Protein AF-A0A9E3B460-F1 (afdb_monomer)

Radius of gyration: 27.58 Å; Cα contacts (8 Å, |Δi|>4): 125; chains: 1; bounding box: 40×73×81 Å

Sequence (149 aa):
MQKRLFLGMGLLIVAIMAVIGSNLFNASAAGVSSASSRKPHFFLNQSLVHSNATIPFATRNLTYHGGPVMVGTANAYAIFWEPGGNVASNYNSLIERYFGDIGGSSLYHINTQYTNSSHGFASNAVFAGAWVDTHAYPESPLLDSDLQH

Secondary structure (DSSP, 8-state):
---SSSHHHHHHHHHHHTTTT------------------------GGGSSS---------PPPP-S-----EEEEEEEEEE-TT--S-TTHHHHHHHHHHHHTT-TTGGGGGG---TT---EEEEEEEEEEEE-PPPPPSSPPGGGT--

Foldseek 3Di:
DPDPPVVVVVVVVVVVVVVVPDPPPPPPPPPPPPPDPDQDDDPDPCPVVPDPDPPPPCPAQDDDDPDDADFEEAEDEAEAAQQPVPDDPCVVVVVLVCQQPQFPHVVVVVQQSPADPVSGTHRTYHHNYYDYHNPDDADPPHDPVNVPD

pLDDT: mean 75.13, std 21.89, range [40.25, 98.31]

Mean predicted aligned error: 16.74 Å

Solvent-accessible surface area (backbone atoms only — not comparable to full-atom values): 9868 Å² total; per-residue (Å²): 131,97,69,76,74,68,67,66,58,60,60,54,55,56,57,57,67,64,63,74,79,68,76,76,78,77,74,72,73,69,76,74,72,74,70,78,85,68,80,80,82,78,82,70,79,65,88,61,74,84,46,98,57,85,69,76,68,79,88,61,57,56,85,67,86,85,68,94,63,67,59,41,70,44,75,43,70,49,78,43,84,41,52,79,62,87,64,63,96,57,51,65,61,52,54,54,46,46,40,59,57,42,31,82,30,74,76,49,53,59,38,67,34,54,34,42,99,83,70,41,23,45,71,36,42,39,58,69,52,74,47,78,42,54,67,72,77,78,62,87,75,80,52,77,74,78,71,70,123

Structure (mmCIF, N/CA/C/O backbone):
data_AF-A0A9E3B460-F1
#
_entry.id   AF-A0A9E3B460-F1
#
loop_
_atom_site.group_PDB
_atom_site.id
_atom_site.type_symbol
_atom_site.label_atom_id
_atom_site.label_alt_id
_atom_site.label_comp_id
_atom_site.label_asym_id
_atom_site.label_entity_id
_atom_site.label_seq_id
_atom_site.pdbx_PDB_ins_code
_atom_site.Cartn_x
_atom_site.Cartn_y
_atom_site.Cartn_z
_atom_site.occupancy
_atom_site.B_iso_or_equiv
_atom_site.auth_seq_id
_atom_site.auth_comp_id
_atom_site.auth_asym_id
_atom_site.auth_atom_id
_atom_site.pdbx_PDB_model_num
ATOM 1 N N . MET A 1 1 ? 1.406 -52.117 45.761 1.00 40.25 1 MET A N 1
ATOM 2 C CA . MET A 1 1 ? 1.988 -52.172 44.396 1.00 40.25 1 MET A CA 1
ATOM 3 C C . MET A 1 1 ? 0.999 -51.565 43.379 1.00 40.25 1 MET A C 1
ATOM 5 O O . MET A 1 1 ? 0.430 -52.263 42.559 1.00 40.25 1 MET A O 1
ATOM 9 N N . GLN A 1 2 ? 0.599 -50.294 43.447 1.00 48.09 2 GLN A N 1
ATOM 10 C CA . GLN A 1 2 ? 1.390 -49.090 43.120 1.00 48.09 2 GLN A CA 1
ATOM 11 C C . GLN A 1 2 ? 2.032 -49.088 41.705 1.00 48.09 2 GLN A C 1
ATOM 13 O O . GLN A 1 2 ? 2.981 -48.358 41.468 1.00 48.09 2 GLN A O 1
ATOM 18 N N . LYS A 1 3 ? 1.539 -49.901 40.749 1.00 48.41 3 LYS A N 1
ATOM 19 C CA . LYS A 1 3 ? 1.950 -49.823 39.323 1.00 48.41 3 LYS A CA 1
ATOM 20 C C . LYS A 1 3 ? 0.810 -49.914 38.294 1.00 48.41 3 LYS A C 1
ATOM 22 O O . LYS A 1 3 ? 1.064 -49.798 37.105 1.00 48.41 3 LYS A O 1
ATOM 27 N N . ARG A 1 4 ? -0.453 -50.073 38.715 1.00 48.25 4 ARG A N 1
ATOM 28 C CA . ARG A 1 4 ? -1.600 -50.219 37.787 1.00 48.25 4 ARG A CA 1
ATOM 29 C C . ARG A 1 4 ? -2.413 -48.934 37.565 1.00 48.25 4 ARG A C 1
ATOM 31 O O . ARG A 1 4 ? -3.345 -48.952 36.777 1.00 48.25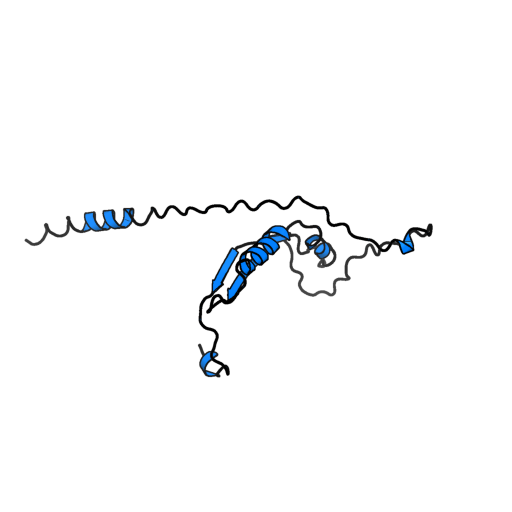 4 ARG A O 1
ATOM 38 N N . LEU A 1 5 ? -2.039 -47.826 38.212 1.00 46.12 5 LEU A N 1
ATOM 39 C CA . LEU A 1 5 ? -2.734 -46.534 38.101 1.00 46.12 5 LEU A CA 1
ATOM 40 C C . LEU A 1 5 ? -2.143 -45.609 37.014 1.00 46.12 5 LEU A C 1
ATOM 42 O O . LEU A 1 5 ? -2.793 -44.661 36.598 1.00 46.12 5 LEU A O 1
ATOM 46 N N . PHE A 1 6 ? -0.944 -45.904 36.498 1.00 47.31 6 PHE A N 1
ATOM 47 C CA . PHE A 1 6 ? -0.279 -45.073 35.482 1.00 47.31 6 PHE A CA 1
ATOM 48 C C . PHE A 1 6 ? -0.637 -45.432 34.031 1.00 47.31 6 PHE A C 1
ATOM 50 O O . PHE A 1 6 ? -0.338 -44.658 33.129 1.00 47.31 6 PHE A O 1
ATOM 57 N N . LEU A 1 7 ? -1.311 -46.563 33.786 1.00 48.50 7 LEU A N 1
ATOM 58 C CA . LEU A 1 7 ? -1.705 -46.961 32.426 1.00 48.50 7 LEU A CA 1
ATOM 59 C C . LEU A 1 7 ? -3.055 -46.364 31.981 1.00 48.50 7 LEU A C 1
ATOM 61 O O . LEU A 1 7 ? -3.294 -46.228 30.788 1.00 48.50 7 LEU A O 1
ATOM 65 N N . GLY A 1 8 ? -3.927 -45.981 32.922 1.00 43.28 8 GLY A N 1
ATOM 66 C CA . GLY A 1 8 ? -5.238 -45.388 32.615 1.00 43.28 8 GLY A CA 1
ATOM 67 C C . GLY A 1 8 ? -5.199 -43.883 32.332 1.00 43.28 8 GLY A C 1
ATOM 68 O O . GLY A 1 8 ? -6.086 -43.360 31.668 1.00 43.28 8 GLY A O 1
ATOM 69 N N . MET A 1 9 ? -4.156 -43.184 32.792 1.00 48.91 9 MET A N 1
ATOM 70 C CA . MET A 1 9 ? -4.041 -41.726 32.659 1.00 48.91 9 MET A CA 1
ATOM 71 C C . MET A 1 9 ? -3.365 -41.292 31.347 1.00 48.91 9 MET A C 1
ATOM 73 O O . MET A 1 9 ? -3.614 -40.193 30.862 1.00 48.91 9 MET A O 1
ATOM 77 N N . GLY A 1 10 ? -2.574 -42.173 30.721 1.00 42.50 10 GLY A N 1
ATOM 78 C CA . GLY A 1 10 ? -1.985 -41.921 29.399 1.00 42.50 10 GLY A CA 1
ATOM 79 C C . GLY A 1 10 ? -3.005 -41.965 28.255 1.00 42.50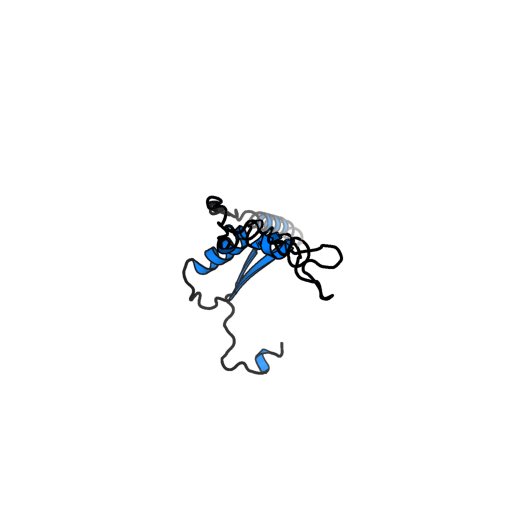 10 GLY A C 1
ATOM 80 O O . GLY A 1 10 ? -2.864 -41.237 27.279 1.00 42.50 10 GLY A O 1
ATOM 81 N N . LEU A 1 11 ? -4.073 -42.758 28.391 1.00 50.22 11 LEU A N 1
ATOM 82 C CA . LEU A 1 11 ? -5.098 -42.898 27.350 1.00 50.22 11 LEU A CA 1
ATOM 83 C C . LEU A 1 11 ? -6.148 -41.771 27.393 1.00 50.22 11 LEU A C 1
ATOM 85 O O . LEU A 1 11 ? -6.764 -41.464 26.377 1.00 50.22 11 LEU A O 1
ATOM 89 N N . LEU A 1 12 ? -6.292 -41.092 28.538 1.00 43.12 12 LEU A N 1
ATOM 90 C CA . LEU A 1 12 ? -7.158 -39.916 28.678 1.00 43.12 12 LEU A CA 1
ATOM 91 C C . LEU A 1 12 ? -6.516 -38.647 28.079 1.00 43.12 12 LEU A C 1
ATOM 93 O O . LEU A 1 12 ? -7.210 -37.817 27.502 1.00 43.12 12 LEU A O 1
ATOM 97 N N . ILE A 1 13 ? -5.186 -38.515 28.151 1.00 50.62 13 ILE A N 1
ATOM 98 C CA . ILE A 1 13 ? -4.456 -37.358 27.598 1.00 50.62 13 ILE A CA 1
ATOM 99 C C . ILE A 1 13 ? -4.403 -37.413 26.06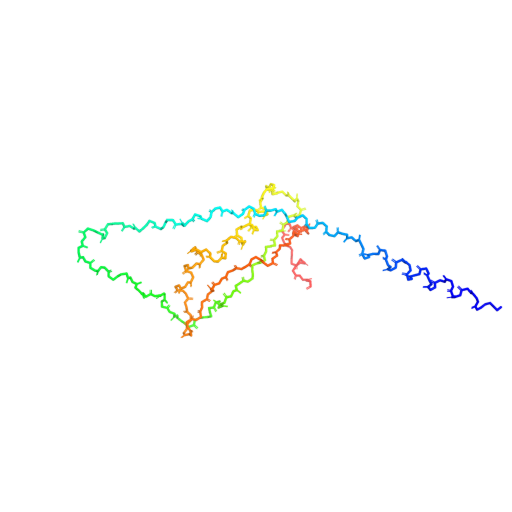1 1.00 50.62 13 ILE A C 1
ATOM 101 O O . ILE A 1 13 ? -4.525 -36.380 25.405 1.00 50.62 13 ILE A O 1
ATOM 105 N N . VAL A 1 14 ? -4.325 -38.608 25.464 1.00 50.03 14 VAL A N 1
ATOM 106 C CA . VAL A 1 14 ? -4.402 -38.770 23.998 1.00 50.03 14 VAL A CA 1
ATOM 107 C C . VAL A 1 14 ? -5.817 -38.486 23.471 1.00 50.03 14 VAL A C 1
ATOM 109 O O . VAL A 1 14 ? -5.959 -37.917 22.391 1.00 50.03 14 VAL A O 1
ATOM 112 N N . ALA A 1 15 ? -6.864 -38.785 24.247 1.00 46.50 15 ALA A N 1
ATOM 113 C CA . ALA A 1 15 ? -8.242 -38.467 23.866 1.00 46.50 15 ALA A CA 1
ATOM 114 C C . ALA A 1 15 ? -8.559 -36.957 23.928 1.00 46.50 15 ALA A C 1
ATOM 116 O O . ALA A 1 15 ? -9.346 -36.472 23.122 1.00 46.50 15 ALA A O 1
ATOM 117 N N . ILE A 1 16 ? -7.914 -36.190 24.817 1.00 46.94 16 ILE A N 1
ATOM 118 C CA . ILE A 1 16 ? -8.100 -34.726 24.899 1.00 46.94 16 ILE A CA 1
ATOM 119 C C . ILE A 1 16 ? -7.294 -33.992 23.809 1.00 46.94 16 ILE A C 1
ATOM 121 O O . ILE A 1 16 ? -7.756 -32.984 23.278 1.00 46.94 16 ILE A O 1
ATOM 125 N N . MET A 1 17 ? -6.152 -34.539 23.377 1.00 47.28 17 MET A N 1
ATOM 126 C CA . MET A 1 17 ? -5.363 -33.978 22.267 1.00 47.28 17 MET A CA 1
ATOM 127 C C . MET A 1 17 ? -5.962 -34.233 20.872 1.00 47.28 17 MET A C 1
ATOM 129 O O . MET A 1 17 ? -5.554 -33.586 19.912 1.00 47.28 17 MET A O 1
ATOM 133 N N . ALA A 1 18 ? -6.954 -35.120 20.745 1.00 44.12 18 ALA A N 1
ATOM 134 C CA . ALA A 1 18 ? -7.661 -35.363 19.484 1.00 44.12 18 ALA A CA 1
ATOM 135 C C . ALA A 1 18 ? -8.915 -34.481 19.290 1.00 44.12 18 ALA A C 1
ATOM 137 O O . ALA A 1 18 ? -9.469 -34.451 18.195 1.00 44.12 18 ALA A O 1
ATOM 138 N N . VAL A 1 19 ? -9.355 -33.734 20.313 1.00 47.12 19 VAL A N 1
ATOM 139 C CA . VAL A 1 19 ? -10.571 -32.891 20.244 1.00 47.12 19 VAL A CA 1
ATOM 140 C C . VAL A 1 19 ? -10.257 -31.417 19.938 1.00 47.12 19 VAL A C 1
ATOM 142 O O . VAL A 1 19 ? -11.129 -30.678 19.493 1.00 47.12 19 VAL A O 1
ATOM 145 N N . ILE A 1 20 ? -8.996 -30.986 20.043 1.00 49.22 20 ILE A N 1
ATOM 146 C CA . ILE A 1 20 ? -8.585 -29.603 19.718 1.00 49.22 20 ILE A CA 1
ATOM 147 C C . ILE A 1 20 ? -8.399 -29.397 18.194 1.00 49.22 20 ILE A C 1
ATOM 149 O O . ILE A 1 20 ? -8.349 -28.271 17.708 1.00 49.22 20 ILE A O 1
ATOM 153 N N . GLY A 1 21 ? -8.383 -30.477 17.405 1.00 45.25 21 GLY A N 1
ATOM 154 C CA . GLY A 1 21 ? -8.157 -30.446 15.953 1.00 45.25 21 GLY A CA 1
ATOM 155 C C . GLY A 1 21 ? -9.387 -30.189 15.073 1.00 45.25 21 GLY A C 1
ATOM 156 O O . GLY A 1 21 ? -9.304 -30.400 13.868 1.00 45.25 21 GLY A O 1
ATOM 157 N N . SER A 1 22 ? -10.529 -29.773 15.629 1.00 49.47 22 SER A N 1
ATOM 158 C CA . SER A 1 22 ? -11.758 -29.567 14.841 1.00 49.47 22 SER A CA 1
ATOM 159 C C . SER A 1 22 ? -12.482 -28.259 15.156 1.00 49.47 22 SER A C 1
ATOM 161 O O . SER A 1 22 ? -13.704 -28.208 15.231 1.00 49.47 22 SER A O 1
ATOM 163 N N . ASN A 1 23 ? -11.739 -27.155 15.251 1.00 43.94 23 ASN A N 1
ATOM 164 C CA . ASN A 1 23 ? -12.331 -25.882 14.853 1.00 43.94 23 ASN A CA 1
ATOM 165 C C . ASN A 1 23 ? -12.301 -25.840 13.328 1.00 43.94 23 ASN A C 1
ATOM 167 O O . ASN A 1 23 ? -11.283 -25.535 12.709 1.00 43.94 23 ASN A O 1
ATOM 171 N N . LEU A 1 24 ? -13.428 -26.225 12.732 1.00 43.59 24 LEU A N 1
ATOM 172 C CA . LEU A 1 24 ? -13.758 -25.889 11.358 1.00 43.59 24 LEU A CA 1
ATOM 173 C C . LEU A 1 24 ? -13.626 -24.369 11.237 1.00 43.59 24 LEU A C 1
ATOM 175 O O . LEU A 1 24 ? -14.511 -23.624 11.655 1.00 43.59 24 LEU A O 1
ATOM 179 N N . PHE A 1 25 ? -12.502 -23.902 10.698 1.00 40.62 25 PHE A N 1
ATOM 180 C CA . PHE A 1 25 ? -12.414 -22.558 10.161 1.00 40.62 25 PHE A CA 1
ATOM 181 C C . PHE A 1 25 ? -13.395 -22.509 8.992 1.00 40.62 25 PHE A C 1
ATOM 183 O O . PHE A 1 25 ? -13.050 -22.813 7.852 1.00 40.62 25 PHE A O 1
ATOM 190 N N . ASN A 1 26 ? -14.642 -22.139 9.279 1.00 42.19 26 ASN A N 1
ATOM 191 C CA . ASN A 1 26 ? -15.518 -21.569 8.273 1.00 42.19 26 ASN A CA 1
ATOM 192 C C . ASN A 1 26 ? -14.927 -20.201 7.927 1.00 42.19 26 ASN A C 1
ATOM 194 O O . ASN A 1 26 ? -15.398 -19.159 8.374 1.00 42.19 26 ASN A O 1
ATOM 198 N N . ALA A 1 27 ? -13.863 -20.211 7.125 1.00 42.41 27 ALA A N 1
ATOM 199 C CA . ALA A 1 27 ? -13.556 -19.088 6.273 1.00 42.41 27 ALA A CA 1
ATOM 200 C C . ALA A 1 27 ? -14.706 -19.030 5.268 1.00 42.41 27 ALA A C 1
ATOM 202 O O . ALA A 1 27 ? -14.653 -19.624 4.190 1.00 42.41 27 ALA A O 1
ATOM 203 N N . SER A 1 28 ? -15.795 -18.357 5.642 1.00 52.28 28 SER A N 1
ATOM 204 C CA . SER A 1 28 ? -16.663 -17.785 4.632 1.00 52.28 28 SER A CA 1
ATOM 205 C C . SER A 1 28 ? -15.761 -16.831 3.866 1.00 52.28 28 SER A C 1
ATOM 207 O O . SER A 1 28 ? -15.477 -15.730 4.339 1.00 52.28 28 SER A O 1
ATOM 209 N N . ALA A 1 29 ? -15.246 -17.286 2.725 1.00 45.84 29 ALA A N 1
ATOM 210 C CA . ALA A 1 29 ? -14.772 -16.394 1.695 1.00 45.84 29 ALA A CA 1
ATOM 211 C C . ALA A 1 29 ? -15.978 -15.509 1.392 1.00 45.84 29 ALA A C 1
ATOM 213 O O . ALA A 1 29 ? -16.895 -15.915 0.676 1.00 45.84 29 ALA A O 1
ATOM 214 N N . ALA A 1 30 ? -16.041 -14.347 2.047 1.00 45.81 30 ALA A N 1
ATOM 215 C CA . ALA A 1 30 ? -16.910 -13.278 1.620 1.00 45.81 30 ALA A CA 1
ATOM 216 C C . ALA A 1 30 ? -16.543 -13.108 0.156 1.00 45.81 30 ALA A C 1
ATOM 218 O O . ALA A 1 30 ? -15.393 -12.792 -0.150 1.00 45.81 30 ALA A O 1
ATOM 219 N N . GLY A 1 31 ? -17.463 -13.496 -0.730 1.00 43.03 31 GLY A N 1
ATOM 220 C CA . GLY A 1 31 ? -17.239 -13.432 -2.158 1.00 43.03 31 GLY A CA 1
ATOM 221 C C . GLY A 1 31 ? -16.791 -12.016 -2.447 1.00 43.03 31 GLY A C 1
ATOM 222 O O . GLY A 1 31 ? -17.578 -11.079 -2.319 1.00 43.03 31 GLY A O 1
ATOM 223 N N . VAL A 1 32 ? -15.503 -11.85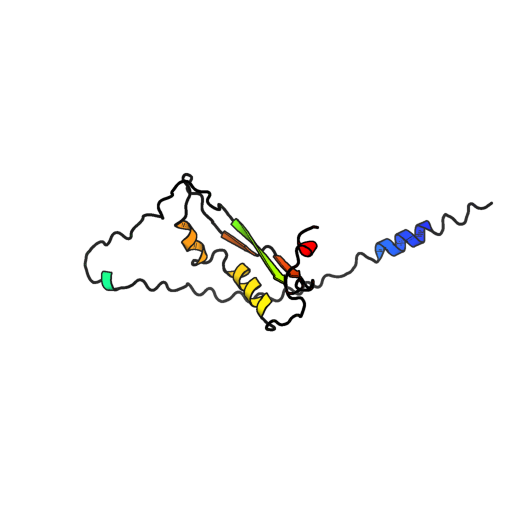3 -2.741 1.00 47.78 32 VAL A N 1
ATOM 224 C CA . VAL A 1 32 ? -14.976 -10.579 -3.185 1.00 47.78 32 VAL A CA 1
ATOM 225 C C . VAL A 1 32 ? -15.609 -10.424 -4.548 1.00 47.78 32 VAL A C 1
ATOM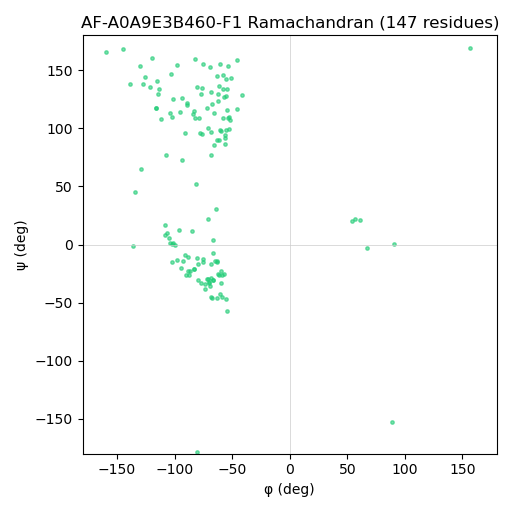 227 O O . VAL A 1 32 ? -15.187 -11.061 -5.511 1.00 47.78 32 VAL A O 1
ATOM 230 N N . SER A 1 33 ? -16.713 -9.683 -4.601 1.00 52.81 33 SER A N 1
ATOM 231 C CA . SER A 1 33 ? -17.340 -9.293 -5.850 1.00 52.81 33 SER A CA 1
ATOM 232 C C . SER A 1 33 ? -16.256 -8.588 -6.641 1.00 52.81 33 SER A C 1
ATOM 234 O O . SER A 1 33 ? -15.953 -7.431 -6.349 1.00 52.81 33 SER A O 1
ATOM 236 N N . SER A 1 34 ? -15.620 -9.302 -7.576 1.00 55.25 34 SER A N 1
ATOM 237 C CA . SER A 1 34 ? -14.641 -8.717 -8.476 1.00 55.25 34 SER A CA 1
ATOM 238 C C . SER A 1 34 ? -15.336 -7.537 -9.126 1.00 55.25 34 SER A C 1
ATOM 240 O O . SER A 1 34 ? -16.302 -7.705 -9.877 1.00 55.25 34 SER A O 1
ATOM 242 N N . ALA A 1 35 ? -14.916 -6.330 -8.752 1.00 57.78 35 ALA A N 1
ATOM 243 C CA . ALA A 1 35 ? -15.447 -5.129 -9.348 1.00 57.78 35 ALA A CA 1
ATOM 244 C C . ALA A 1 35 ? -15.236 -5.267 -10.856 1.00 57.78 35 ALA A C 1
ATOM 246 O O . ALA A 1 35 ? -14.136 -5.597 -11.300 1.00 57.78 35 ALA A O 1
ATOM 247 N N . SER A 1 36 ? -16.303 -5.074 -11.639 1.00 55.25 36 SER A N 1
ATOM 248 C CA . SER A 1 36 ? -16.222 -5.084 -13.099 1.00 55.25 36 SER A CA 1
ATOM 249 C C . SER A 1 36 ? -15.022 -4.240 -13.507 1.00 55.25 36 SER A C 1
ATOM 251 O O . SER A 1 36 ? -15.014 -3.043 -13.216 1.00 55.25 36 SER A O 1
ATOM 253 N N . SER A 1 37 ? -14.023 -4.870 -14.136 1.00 54.12 37 SER A N 1
ATOM 254 C CA . SER A 1 37 ? -12.786 -4.231 -14.581 1.00 54.12 37 SER A CA 1
ATOM 255 C C . SER A 1 37 ? -13.140 -3.066 -15.503 1.00 54.12 37 SER A C 1
ATOM 257 O O . SER A 1 37 ? -13.362 -3.223 -16.704 1.00 54.12 37 SER A O 1
ATOM 259 N N . ARG A 1 38 ? -13.291 -1.875 -14.925 1.00 60.31 38 ARG A N 1
ATOM 260 C CA . ARG A 1 38 ? -13.431 -0.643 -15.682 1.00 60.31 38 ARG A CA 1
ATOM 261 C C . ARG A 1 38 ? -12.018 -0.214 -15.993 1.00 60.31 38 ARG A C 1
ATOM 263 O O . ARG A 1 38 ? -11.267 0.136 -15.088 1.00 60.31 38 ARG A O 1
ATOM 270 N N . LYS A 1 39 ? -11.659 -0.273 -17.274 1.00 65.25 39 LYS A N 1
ATOM 271 C CA . LYS A 1 39 ? -10.413 0.312 -17.762 1.00 65.25 39 LYS A CA 1
ATOM 272 C C . LYS A 1 39 ? -10.418 1.779 -17.327 1.00 65.25 39 LYS A C 1
ATOM 274 O O . LYS A 1 39 ? -11.331 2.500 -17.735 1.00 65.25 39 LYS A O 1
ATOM 279 N N . PRO A 1 40 ? -9.493 2.226 -16.467 1.00 63.81 40 PRO A N 1
ATOM 280 C CA . PRO A 1 40 ? -9.466 3.626 -16.094 1.00 63.81 40 PRO A CA 1
ATOM 281 C C . PRO A 1 40 ? -9.184 4.440 -17.352 1.00 63.81 40 PRO A C 1
ATOM 283 O O . PRO A 1 40 ? -8.281 4.142 -18.135 1.00 63.81 40 PRO A O 1
ATOM 286 N N . HIS A 1 41 ? -10.023 5.443 -17.566 1.00 61.47 41 HIS A N 1
ATOM 287 C CA . HIS A 1 41 ? -9.863 6.373 -18.664 1.00 61.47 41 HIS A CA 1
ATOM 288 C C . HIS A 1 41 ? -8.848 7.425 -18.235 1.00 61.47 41 HIS A C 1
ATOM 290 O O . HIS A 1 41 ? -9.124 8.261 -17.378 1.00 61.47 41 HIS A O 1
ATOM 296 N N . PHE A 1 42 ? -7.660 7.368 -18.824 1.00 64.00 42 PHE A N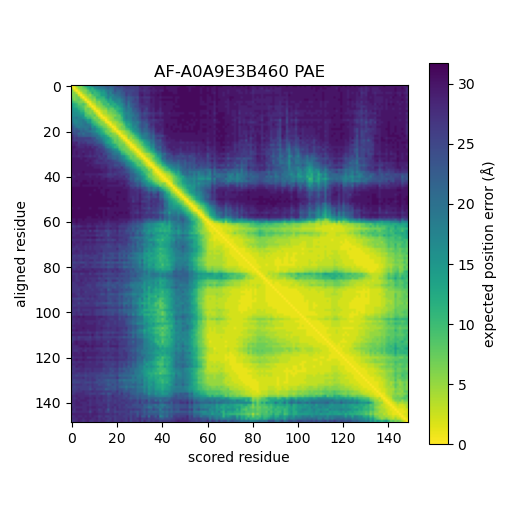 1
ATOM 297 C CA . PHE A 1 42 ? -6.701 8.455 -18.721 1.00 64.00 42 PHE A CA 1
ATOM 298 C C . PHE A 1 42 ? -7.123 9.542 -19.708 1.00 64.00 42 PHE A C 1
ATOM 300 O O . PHE A 1 42 ? -7.036 9.362 -20.923 1.00 64.00 42 PHE A O 1
ATOM 307 N N . PHE A 1 43 ? -7.621 10.663 -19.187 1.00 56.78 43 PHE A N 1
ATOM 308 C CA . PHE A 1 43 ? -7.874 11.851 -19.993 1.00 56.78 43 PHE A CA 1
ATOM 309 C C . PHE A 1 43 ? -6.538 12.531 -20.270 1.00 56.78 43 PHE A C 1
ATOM 311 O O . PHE A 1 43 ? -6.021 13.293 -19.456 1.00 56.78 43 PHE A O 1
ATOM 318 N N . LEU A 1 44 ? -5.961 12.219 -21.425 1.00 54.91 44 LEU A N 1
ATOM 319 C CA . LEU A 1 44 ? -4.856 12.994 -21.963 1.00 54.91 44 LEU A CA 1
ATOM 320 C C . LEU A 1 44 ? -5.408 14.368 -22.363 1.00 54.91 44 LEU A C 1
ATOM 322 O O . LEU A 1 44 ? -6.441 14.473 -23.025 1.00 54.91 44 LEU A O 1
ATOM 326 N N . ASN A 1 45 ? -4.739 15.433 -21.937 1.00 43.81 45 ASN A N 1
ATOM 327 C CA . ASN A 1 45 ? -5.048 16.803 -22.322 1.00 43.81 45 ASN A CA 1
ATOM 328 C C . ASN A 1 45 ? -4.908 16.966 -23.848 1.00 43.81 45 ASN A C 1
ATOM 330 O O . ASN A 1 45 ? -3.825 17.170 -24.390 1.00 43.81 45 ASN A O 1
ATOM 334 N N . GLN A 1 46 ? -6.045 16.906 -24.544 1.00 50.25 46 GLN A N 1
ATOM 335 C CA . GLN A 1 46 ? -6.166 16.889 -26.006 1.00 50.25 46 GLN A CA 1
ATOM 336 C C . GLN A 1 46 ? -5.733 18.202 -26.708 1.00 50.25 46 GLN A C 1
ATOM 338 O O . GLN A 1 46 ? -5.828 18.311 -27.929 1.00 50.25 46 GLN A O 1
ATOM 343 N N . SER A 1 47 ? -5.226 19.204 -25.979 1.00 45.12 47 SER A N 1
ATOM 344 C CA . SER A 1 47 ? -4.761 20.478 -26.563 1.00 45.12 47 SER A CA 1
ATOM 345 C C . SER A 1 47 ? -3.519 20.324 -27.463 1.00 45.12 47 SER A C 1
ATOM 347 O O . SER A 1 47 ? -3.117 21.252 -28.154 1.00 45.12 47 SER A O 1
ATOM 349 N N . LEU A 1 48 ? -2.916 19.134 -27.501 1.00 51.31 48 LEU A N 1
ATOM 350 C CA . LEU A 1 48 ? -1.776 18.816 -28.363 1.00 51.31 48 LEU A CA 1
ATOM 351 C C . LEU A 1 48 ? -2.150 18.007 -29.619 1.00 51.31 48 LEU A C 1
ATOM 353 O O . LEU A 1 48 ? -1.270 17.671 -30.402 1.00 51.31 48 LEU A O 1
ATOM 357 N N . VAL A 1 49 ? -3.434 17.690 -29.832 1.00 48.12 49 VAL A N 1
ATOM 358 C CA . VAL A 1 49 ? -3.872 16.705 -30.850 1.00 48.12 49 VAL A CA 1
ATOM 359 C C . VAL A 1 49 ? -4.480 17.362 -32.100 1.00 48.12 49 VAL A C 1
ATOM 361 O O . VAL A 1 49 ? -4.934 16.672 -33.003 1.00 48.12 49 VAL A O 1
ATOM 364 N N . HIS A 1 50 ? -4.450 18.698 -32.186 1.00 46.66 50 HIS A N 1
ATOM 365 C CA . HIS A 1 50 ? -4.812 19.462 -33.395 1.00 46.66 50 HIS A CA 1
ATOM 366 C C . HIS A 1 50 ? -3.621 20.106 -34.113 1.00 46.66 50 HIS A C 1
ATOM 368 O O . HIS A 1 50 ? -3.803 20.832 -35.087 1.00 46.66 50 HIS A O 1
ATOM 374 N N . SER A 1 51 ? -2.400 19.792 -33.695 1.00 46.25 51 SER A N 1
ATOM 375 C CA . SER A 1 51 ? -1.204 20.141 -34.449 1.00 46.25 51 SER A CA 1
ATOM 376 C C . SER A 1 51 ? -0.566 18.841 -34.902 1.00 46.25 51 SER A C 1
ATOM 378 O O . SER A 1 51 ? -0.318 17.965 -34.082 1.00 46.25 51 SER A O 1
ATOM 380 N N . ASN A 1 52 ? -0.253 18.728 -36.193 1.00 50.41 52 ASN A N 1
ATOM 381 C CA . ASN A 1 52 ? 0.562 17.669 -36.806 1.00 50.41 52 ASN A CA 1
ATOM 382 C C . ASN A 1 52 ? 2.023 17.677 -36.286 1.00 50.41 52 ASN A C 1
ATOM 384 O O . ASN A 1 52 ? 2.971 17.373 -37.006 1.00 50.41 52 ASN A O 1
ATOM 388 N N . ALA A 1 53 ? 2.223 18.099 -35.041 1.00 50.03 53 ALA A N 1
ATOM 389 C CA . ALA A 1 53 ? 3.450 17.956 -34.311 1.00 50.03 53 ALA A CA 1
ATOM 390 C C . ALA A 1 53 ? 3.429 16.548 -33.730 1.00 50.03 53 ALA A C 1
ATOM 392 O O . ALA A 1 53 ? 2.609 16.226 -32.870 1.00 50.03 53 ALA A O 1
ATOM 393 N N . THR A 1 54 ? 4.351 15.710 -34.191 1.00 46.97 54 THR A N 1
ATOM 394 C CA . THR A 1 54 ? 4.843 14.585 -33.407 1.00 46.97 54 THR A CA 1
ATOM 395 C C . THR A 1 54 ? 5.371 15.182 -32.110 1.00 46.97 54 THR A C 1
ATOM 397 O O . THR A 1 54 ? 6.534 15.565 -32.029 1.00 46.97 54 THR A O 1
ATOM 400 N N . ILE A 1 55 ? 4.502 15.370 -31.118 1.00 44.69 55 ILE A N 1
ATOM 401 C CA . ILE A 1 55 ? 4.947 15.665 -29.770 1.00 44.69 55 ILE A CA 1
ATOM 402 C C . ILE A 1 55 ? 5.661 14.385 -29.368 1.00 44.69 55 ILE A C 1
ATOM 404 O O . ILE A 1 55 ? 5.003 13.340 -29.305 1.00 44.69 55 ILE A O 1
ATOM 408 N N . PRO A 1 56 ? 6.989 14.394 -29.163 1.00 45.16 56 PRO A N 1
ATOM 409 C CA . PRO A 1 56 ? 7.576 13.296 -28.442 1.00 45.16 56 PRO A CA 1
ATOM 410 C C . PRO A 1 56 ? 6.838 13.309 -27.107 1.00 45.16 56 PRO A C 1
ATOM 412 O O . PRO A 1 56 ? 7.024 14.213 -26.290 1.00 45.16 56 PRO A O 1
ATOM 415 N N . PHE A 1 57 ? 5.972 12.316 -26.885 1.00 51.97 57 PHE A N 1
ATOM 416 C CA . PHE A 1 57 ? 5.760 11.837 -25.531 1.00 51.97 57 PHE A CA 1
ATOM 417 C C . PHE A 1 57 ? 7.155 11.812 -24.930 1.00 51.97 57 PHE A C 1
ATOM 419 O O . PHE A 1 57 ? 8.086 11.348 -25.594 1.00 51.97 57 PHE A O 1
ATOM 426 N N . ALA A 1 58 ? 7.357 12.407 -23.762 1.00 53.09 58 ALA A N 1
ATOM 427 C CA . ALA A 1 58 ? 8.613 12.189 -23.083 1.00 53.09 58 ALA A CA 1
ATOM 428 C C . ALA A 1 58 ? 8.661 10.680 -22.801 1.00 53.09 58 ALA A C 1
ATOM 430 O O . ALA A 1 58 ? 8.174 10.214 -21.781 1.00 53.09 58 ALA A O 1
ATOM 431 N N . THR A 1 59 ? 9.209 9.900 -23.736 1.00 54.28 59 THR A N 1
ATOM 432 C CA . THR A 1 59 ? 9.404 8.445 -23.696 1.00 54.28 59 THR A CA 1
ATOM 433 C C . THR A 1 59 ? 10.494 8.094 -22.687 1.00 54.28 59 THR A C 1
ATOM 435 O O . THR A 1 59 ? 11.185 7.088 -22.804 1.00 54.28 59 THR A O 1
ATOM 438 N N . ARG A 1 60 ? 10.744 9.001 -21.746 1.00 62.38 60 ARG A N 1
ATOM 439 C CA . ARG A 1 60 ? 11.844 8.960 -20.818 1.00 62.38 60 ARG A CA 1
ATOM 440 C C . ARG A 1 60 ? 11.210 8.708 -19.470 1.00 62.38 60 ARG A C 1
ATOM 442 O O . ARG A 1 60 ? 10.564 9.592 -18.914 1.00 62.38 60 ARG A O 1
ATOM 449 N N . ASN A 1 61 ? 11.411 7.489 -18.980 1.00 73.88 61 ASN A N 1
ATOM 450 C CA . ASN A 1 61 ? 11.265 7.171 -17.569 1.00 73.88 61 ASN A CA 1
ATOM 451 C C . ASN A 1 61 ? 11.974 8.235 -16.722 1.00 73.88 61 ASN A C 1
ATOM 453 O O . ASN A 1 61 ? 12.883 8.930 -17.199 1.00 73.88 61 ASN A O 1
ATOM 457 N N . LEU A 1 62 ? 11.576 8.342 -15.457 1.00 85.62 62 LEU A N 1
ATOM 458 C CA . LEU A 1 62 ? 12.245 9.231 -14.523 1.00 85.62 62 LEU A CA 1
ATOM 459 C C . LEU A 1 62 ? 13.747 8.913 -14.502 1.00 85.62 62 LEU A C 1
ATOM 461 O O . LEU A 1 62 ? 14.147 7.749 -14.441 1.00 85.62 62 LEU A O 1
ATOM 465 N N . THR A 1 63 ? 14.584 9.950 -14.561 1.00 89.94 63 THR A N 1
ATOM 466 C CA . THR A 1 63 ? 16.033 9.771 -14.464 1.00 89.94 63 THR A CA 1
ATOM 467 C C . THR A 1 63 ? 16.376 9.173 -13.104 1.00 89.94 63 THR A C 1
ATOM 469 O O . THR A 1 63 ? 16.050 9.728 -12.058 1.00 89.94 63 THR A O 1
ATOM 472 N N . TYR A 1 64 ? 17.055 8.033 -13.123 1.00 92.31 64 TYR A N 1
ATOM 473 C CA . TYR A 1 64 ? 17.529 7.375 -11.919 1.00 92.31 64 TYR A CA 1
ATOM 474 C C . TYR A 1 64 ? 18.775 8.076 -11.358 1.00 92.31 64 TYR A C 1
ATOM 476 O O . TYR A 1 64 ? 19.747 8.287 -12.081 1.00 92.31 64 TYR A O 1
ATOM 484 N N . HIS A 1 65 ? 18.769 8.398 -10.061 1.00 94.06 65 HIS A N 1
ATOM 485 C CA . HIS A 1 65 ? 19.852 9.124 -9.376 1.00 94.06 65 HIS A C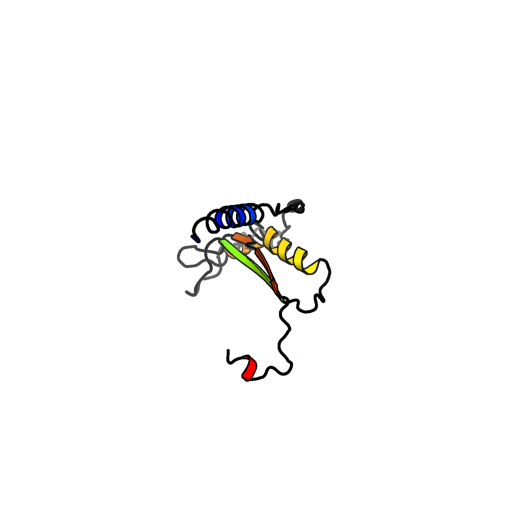A 1
ATOM 486 C C . HIS A 1 65 ? 20.684 8.253 -8.413 1.00 94.06 65 HIS A C 1
ATOM 488 O O . HIS A 1 65 ? 21.395 8.781 -7.564 1.00 94.06 65 HIS A O 1
ATOM 494 N N . GLY A 1 66 ? 20.614 6.921 -8.529 1.00 92.62 66 GLY A N 1
ATOM 495 C CA . GLY A 1 66 ? 21.495 6.005 -7.788 1.00 92.62 66 GLY A CA 1
ATOM 496 C C . GLY A 1 66 ? 20.990 5.521 -6.422 1.00 92.62 66 GLY A C 1
ATOM 497 O O . GLY A 1 66 ? 21.693 4.749 -5.775 1.00 92.62 66 GLY A O 1
ATOM 498 N N . GLY A 1 67 ? 19.800 5.938 -5.977 1.00 92.81 67 GLY A N 1
ATOM 499 C CA . GLY A 1 67 ? 19.204 5.494 -4.708 1.00 92.81 67 GLY A CA 1
ATOM 500 C C . GLY A 1 67 ? 18.487 4.136 -4.796 1.00 92.81 67 GLY A C 1
ATOM 501 O O . GLY A 1 67 ? 18.090 3.728 -5.875 1.00 92.81 67 GLY A O 1
ATOM 502 N N . PRO A 1 68 ? 18.257 3.415 -3.689 1.00 94.12 68 PRO A N 1
ATOM 503 C CA . PRO A 1 68 ? 17.537 2.141 -3.726 1.00 94.12 68 PRO A CA 1
ATOM 504 C C . PRO A 1 68 ? 16.145 2.251 -4.370 1.00 94.12 68 PRO A C 1
ATOM 506 O O . PRO A 1 68 ? 15.419 3.218 -4.146 1.00 94.12 68 PRO A O 1
ATOM 509 N N . VAL A 1 69 ? 15.754 1.227 -5.132 1.00 94.19 69 VAL A N 1
ATOM 510 C CA . VAL A 1 69 ? 14.416 1.095 -5.731 1.00 94.19 69 VAL A CA 1
ATOM 511 C C . VAL A 1 69 ? 13.795 -0.203 -5.235 1.00 94.19 69 VAL A C 1
ATOM 513 O O . VAL A 1 69 ? 14.461 -1.238 -5.219 1.00 94.19 69 VAL A O 1
ATOM 516 N N . MET A 1 70 ? 12.521 -0.158 -4.846 1.00 93.00 70 MET A N 1
ATOM 517 C CA . MET A 1 70 ? 11.741 -1.364 -4.570 1.00 93.00 70 MET A CA 1
ATOM 518 C C . MET A 1 70 ? 11.528 -2.125 -5.882 1.00 93.00 70 MET A C 1
ATOM 520 O O . MET A 1 70 ? 10.960 -1.579 -6.825 1.00 93.00 70 MET A O 1
ATOM 524 N N . VAL A 1 71 ? 11.987 -3.375 -5.948 1.00 95.94 71 VAL A N 1
ATOM 525 C CA . VAL A 1 71 ? 11.877 -4.212 -7.151 1.00 95.94 71 VAL A CA 1
ATOM 526 C C . VAL A 1 71 ? 10.974 -5.408 -6.881 1.00 95.94 71 VAL A C 1
ATOM 528 O O . VAL A 1 71 ? 11.055 -6.024 -5.821 1.00 95.94 71 VAL A O 1
ATOM 531 N N . GLY A 1 72 ? 10.157 -5.771 -7.868 1.00 96.00 72 GLY A N 1
ATOM 532 C CA . GLY A 1 72 ? 9.333 -6.974 -7.819 1.00 96.00 72 GLY A CA 1
ATOM 533 C C . GLY A 1 72 ? 7.969 -6.745 -7.175 1.00 96.00 72 GLY A C 1
ATOM 534 O O . GLY A 1 72 ? 7.407 -5.653 -7.249 1.00 96.00 72 GLY A O 1
ATOM 535 N N . THR A 1 73 ? 7.413 -7.808 -6.592 1.00 97.31 73 THR A N 1
ATOM 536 C CA . THR A 1 73 ? 6.084 -7.778 -5.974 1.00 97.31 73 THR A CA 1
ATOM 537 C C . THR A 1 73 ? 6.171 -7.377 -4.506 1.00 97.31 73 THR A C 1
ATOM 539 O O . THR A 1 73 ? 6.825 -8.054 -3.715 1.00 97.31 73 THR A O 1
ATOM 542 N N . ALA A 1 74 ? 5.488 -6.295 -4.142 1.00 95.31 74 ALA A N 1
ATOM 543 C CA . ALA A 1 74 ? 5.349 -5.854 -2.763 1.00 95.31 74 ALA A CA 1
ATOM 544 C C . ALA A 1 74 ? 4.251 -6.647 -2.040 1.00 95.31 74 ALA A C 1
ATOM 546 O O . ALA A 1 74 ? 3.156 -6.819 -2.570 1.00 95.31 74 ALA A O 1
ATOM 547 N N . ASN A 1 75 ? 4.529 -7.072 -0.809 1.00 97.19 75 ASN A N 1
ATOM 548 C CA . ASN A 1 75 ? 3.532 -7.640 0.096 1.00 97.19 75 ASN A CA 1
ATOM 549 C C . ASN A 1 75 ? 3.015 -6.526 1.010 1.00 97.19 75 ASN A C 1
ATOM 551 O O . ASN A 1 75 ? 3.779 -5.981 1.807 1.00 97.19 75 ASN A O 1
ATOM 555 N N . ALA A 1 76 ? 1.742 -6.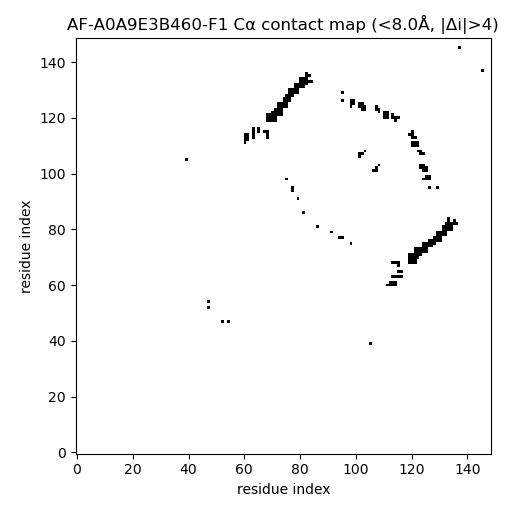169 0.875 1.00 96.50 76 ALA A N 1
ATOM 556 C CA . ALA A 1 76 ? 1.100 -5.147 1.688 1.00 96.50 76 ALA A CA 1
ATOM 557 C C . ALA A 1 76 ? 0.400 -5.785 2.891 1.00 96.50 76 ALA A C 1
ATOM 559 O O . ALA A 1 76 ? -0.443 -6.666 2.722 1.00 96.50 76 ALA A O 1
ATOM 560 N N . TYR A 1 77 ? 0.724 -5.306 4.090 1.00 97.81 77 TYR A N 1
ATOM 561 C CA . TYR A 1 77 ? 0.052 -5.678 5.331 1.00 97.81 77 TYR A CA 1
ATOM 562 C C . TYR A 1 77 ? -0.686 -4.464 5.887 1.00 97.81 77 TYR A C 1
ATOM 564 O O . TYR A 1 77 ? -0.116 -3.373 5.940 1.00 97.81 77 TYR A O 1
ATOM 572 N N . ALA A 1 78 ? -1.938 -4.647 6.300 1.00 97.75 78 ALA A N 1
ATOM 573 C CA . ALA A 1 78 ? -2.715 -3.607 6.966 1.00 97.75 78 ALA A CA 1
ATOM 574 C C . ALA A 1 78 ? -2.730 -3.858 8.478 1.00 97.75 78 ALA A C 1
ATOM 576 O O . ALA A 1 78 ? -3.102 -4.939 8.926 1.00 97.75 78 ALA A O 1
ATOM 577 N N . ILE A 1 79 ? -2.323 -2.868 9.268 1.00 97.06 79 ILE A N 1
ATOM 578 C CA . ILE A 1 79 ? -2.415 -2.920 10.728 1.00 97.06 79 ILE A CA 1
ATOM 579 C C . ILE A 1 79 ? -3.365 -1.811 11.161 1.00 97.06 79 ILE A C 1
ATOM 581 O O . ILE A 1 79 ? -3.099 -0.633 10.917 1.00 97.06 79 ILE A O 1
ATOM 585 N N . PHE A 1 80 ? -4.476 -2.200 11.774 1.00 96.75 80 PHE A N 1
ATOM 586 C CA . PHE A 1 80 ? -5.499 -1.294 12.274 1.00 96.75 80 PHE A CA 1
ATOM 587 C C . PHE A 1 80 ? -5.347 -1.166 13.783 1.00 96.75 80 PHE A C 1
ATOM 589 O O . PHE A 1 80 ? -5.623 -2.117 14.504 1.00 96.75 80 PHE A O 1
ATOM 596 N N . TRP A 1 81 ? -4.898 -0.011 14.270 1.00 95.38 81 TRP A N 1
ATOM 597 C CA . TRP A 1 81 ? -4.798 0.234 15.707 1.00 95.38 81 TRP A CA 1
ATOM 598 C C . TRP A 1 81 ? -6.085 0.872 16.237 1.00 95.38 81 TRP A C 1
ATOM 600 O O . TRP A 1 81 ? -6.290 2.087 16.143 1.00 95.38 81 TRP A O 1
ATOM 610 N N . GLU A 1 82 ? -6.971 0.028 16.767 1.00 95.25 82 GLU A N 1
ATOM 611 C CA . GLU A 1 82 ? -8.375 0.330 17.071 1.00 95.25 82 GLU A CA 1
ATOM 612 C C . GLU A 1 82 ? -8.770 -0.062 18.510 1.00 95.25 82 GLU A C 1
ATOM 614 O O . GLU A 1 82 ? -9.647 -0.904 18.713 1.00 95.25 82 GLU A O 1
ATOM 619 N N . PRO A 1 83 ? -8.205 0.568 19.554 1.00 93.06 83 PRO A N 1
ATOM 620 C CA . PRO A 1 83 ? -8.407 0.143 20.942 1.00 93.06 83 PRO A CA 1
ATOM 621 C C . PRO A 1 83 ? -9.848 0.335 21.428 1.00 93.06 83 PRO A C 1
ATOM 623 O O . PRO A 1 83 ? -10.340 -0.420 22.259 1.00 93.06 83 PRO A O 1
ATOM 626 N N . GLY A 1 84 ? -10.537 1.350 20.898 1.00 87.88 84 GLY A N 1
ATOM 627 C CA . GLY A 1 84 ? -11.947 1.621 21.188 1.00 87.88 84 GLY A CA 1
ATOM 628 C C . GLY A 1 84 ? -12.913 1.187 20.087 1.00 87.88 84 GLY A C 1
ATOM 629 O O . GLY A 1 84 ? -14.104 1.448 20.217 1.00 87.88 84 GLY A O 1
ATOM 630 N N . GLY A 1 85 ? -12.423 0.608 18.982 1.00 87.00 85 GLY A N 1
ATOM 631 C CA . GLY A 1 85 ? -13.259 0.257 17.825 1.00 87.00 85 GLY A CA 1
ATOM 632 C C . GLY A 1 85 ? -14.044 1.436 17.226 1.00 87.00 85 GLY A C 1
ATOM 633 O O . GLY A 1 85 ? -15.065 1.232 16.576 1.00 87.00 85 GLY A O 1
ATOM 634 N N . ASN A 1 86 ? -13.598 2.676 17.461 1.00 89.50 86 ASN A N 1
ATOM 635 C CA . ASN A 1 86 ? -14.297 3.904 17.068 1.00 89.50 86 ASN A CA 1
ATOM 636 C C . ASN A 1 86 ? -14.045 4.254 15.590 1.00 89.50 86 ASN A C 1
ATOM 638 O O . ASN A 1 86 ? -13.628 5.367 15.266 1.00 89.50 86 ASN A O 1
ATOM 642 N N . VAL A 1 87 ? -14.272 3.296 14.694 1.00 94.12 87 VAL A N 1
ATOM 643 C CA . VAL A 1 87 ? -14.131 3.455 13.241 1.00 94.12 87 VAL A CA 1
ATOM 644 C C . VAL A 1 87 ? -15.458 3.183 12.538 1.00 94.12 87 VAL A C 1
ATOM 646 O O . VAL A 1 87 ? -16.371 2.566 13.088 1.00 94.12 87 VAL A O 1
ATOM 649 N N . ALA A 1 88 ? -15.592 3.660 11.301 1.00 96.00 88 ALA A N 1
ATOM 650 C CA . ALA A 1 88 ? -16.758 3.337 10.486 1.00 96.00 88 ALA A CA 1
ATOM 651 C C . ALA A 1 88 ? -16.816 1.826 10.205 1.00 96.00 88 ALA A C 1
ATOM 653 O O . ALA A 1 88 ? -15.787 1.192 9.980 1.00 96.00 88 ALA A O 1
ATOM 654 N N . SER A 1 89 ? -18.023 1.258 10.135 1.00 94.44 89 SER A N 1
ATOM 655 C CA . SER A 1 89 ? -18.234 -0.195 10.005 1.00 94.44 89 SER A CA 1
ATOM 656 C C . SER A 1 89 ? -17.566 -0.836 8.783 1.00 94.44 89 SER A C 1
ATOM 658 O O . SER A 1 89 ? -17.277 -2.028 8.792 1.00 94.44 89 SER A O 1
ATOM 660 N N . ASN A 1 90 ? -17.321 -0.063 7.725 1.00 96.38 90 ASN A N 1
ATOM 661 C CA . ASN A 1 90 ? -16.689 -0.521 6.492 1.00 96.38 90 ASN A CA 1
ATOM 662 C C . ASN A 1 90 ? -15.223 -0.087 6.345 1.00 96.38 90 ASN A C 1
ATOM 664 O O . ASN A 1 90 ? -14.622 -0.415 5.321 1.00 96.38 90 ASN A O 1
ATOM 668 N N . TYR A 1 91 ? -14.644 0.619 7.321 1.00 97.12 91 TYR A N 1
ATOM 669 C CA . TYR A 1 91 ? -13.304 1.201 7.215 1.00 97.12 91 TYR A CA 1
ATOM 670 C C . TYR A 1 91 ? -12.248 0.144 6.849 1.00 97.12 91 TYR A C 1
ATOM 672 O O . TYR A 1 91 ? -11.653 0.228 5.772 1.00 97.12 91 TYR A O 1
ATOM 680 N N . ASN A 1 92 ? -12.119 -0.914 7.653 1.00 97.88 92 ASN A N 1
ATOM 681 C CA . ASN A 1 92 ? -11.090 -1.946 7.457 1.00 97.88 92 ASN A CA 1
ATOM 682 C C . ASN A 1 92 ? -11.294 -2.673 6.128 1.00 97.88 92 ASN A C 1
ATOM 684 O O . ASN A 1 92 ? -10.382 -2.755 5.309 1.00 97.88 92 ASN A O 1
ATOM 688 N N . SER A 1 93 ? -12.538 -3.071 5.841 1.00 97.75 93 SER A N 1
ATOM 689 C CA . SER A 1 93 ? -12.884 -3.772 4.598 1.00 97.75 93 SER A CA 1
ATOM 690 C C . SER A 1 93 ? -12.577 -2.966 3.329 1.00 97.75 93 SER A C 1
ATOM 692 O O . SER A 1 93 ? -12.226 -3.541 2.298 1.00 97.75 93 SER A O 1
ATOM 694 N N . LEU A 1 94 ? -12.691 -1.633 3.376 1.00 98.31 94 LEU A N 1
ATOM 695 C CA . LEU A 1 94 ? -12.366 -0.775 2.237 1.00 98.31 94 LEU A CA 1
ATOM 696 C C . LEU A 1 94 ? -10.855 -0.663 2.024 1.00 98.31 94 LEU A C 1
ATOM 698 O O . LEU A 1 94 ? -10.414 -0.668 0.874 1.00 98.31 94 LEU A O 1
ATOM 702 N N . ILE A 1 95 ? -10.077 -0.589 3.105 1.00 97.88 95 ILE A N 1
ATOM 703 C CA . ILE A 1 95 ? -8.612 -0.562 3.042 1.00 97.88 95 ILE A CA 1
ATOM 704 C C . ILE A 1 95 ? -8.065 -1.907 2.549 1.00 97.88 95 ILE A C 1
ATOM 706 O O . ILE A 1 95 ? -7.242 -1.935 1.634 1.00 97.88 95 ILE A O 1
ATOM 710 N N . GLU A 1 96 ? -8.562 -3.022 3.084 1.00 98.25 96 GLU A N 1
ATOM 711 C CA . GLU A 1 96 ? -8.198 -4.365 2.614 1.00 98.25 96 GLU A CA 1
ATOM 712 C C . GLU A 1 96 ? -8.539 -4.547 1.131 1.00 98.25 96 GLU A C 1
ATOM 714 O O . GLU A 1 96 ? -7.698 -4.997 0.348 1.00 98.25 96 GLU A O 1
ATOM 719 N N . ARG A 1 97 ? -9.736 -4.113 0.706 1.00 97.50 97 ARG A N 1
ATOM 720 C CA . ARG A 1 97 ? -10.127 -4.156 -0.708 1.00 97.50 97 ARG A CA 1
ATOM 721 C C . ARG A 1 97 ? -9.207 -3.317 -1.586 1.00 97.50 97 ARG A C 1
ATOM 723 O O . ARG A 1 97 ? -8.814 -3.785 -2.647 1.00 97.50 97 ARG A O 1
ATOM 730 N N . TYR A 1 98 ? -8.826 -2.116 -1.155 1.00 97.25 98 TYR A N 1
ATOM 731 C CA . TYR A 1 98 ? -7.870 -1.302 -1.905 1.00 97.25 98 TYR A CA 1
ATOM 732 C C . TYR A 1 98 ? -6.555 -2.058 -2.159 1.00 97.25 98 TYR A C 1
ATOM 734 O O . TYR A 1 98 ? -6.089 -2.098 -3.298 1.00 97.25 98 TYR A O 1
ATOM 742 N N . PHE A 1 99 ? -5.981 -2.703 -1.138 1.00 97.00 99 PHE A N 1
ATOM 743 C CA . PHE A 1 99 ? -4.752 -3.483 -1.313 1.00 97.00 99 PHE A CA 1
ATOM 744 C C . PHE A 1 99 ? -4.952 -4.751 -2.153 1.00 97.00 99 PHE A C 1
ATOM 746 O O . PHE A 1 99 ? -4.018 -5.173 -2.836 1.00 97.00 99 PHE A O 1
ATOM 753 N N . GLY A 1 100 ? -6.152 -5.336 -2.143 1.00 96.62 100 GLY A N 1
ATOM 754 C CA . GLY A 1 100 ? -6.523 -6.427 -3.047 1.00 96.62 100 GLY A CA 1
ATOM 755 C C . GLY A 1 100 ? -6.657 -5.990 -4.511 1.00 96.62 100 GLY A C 1
ATOM 756 O O . GLY A 1 100 ? -6.270 -6.735 -5.408 1.00 96.62 100 GLY A O 1
ATOM 757 N N . ASP A 1 101 ? -7.154 -4.775 -4.751 1.00 96.31 101 ASP A N 1
ATOM 758 C CA . ASP A 1 101 ? -7.486 -4.272 -6.090 1.00 96.31 101 ASP A CA 1
ATOM 759 C C . ASP A 1 101 ? -6.318 -3.542 -6.777 1.00 96.31 101 ASP A C 1
ATOM 761 O O . ASP A 1 101 ? -6.274 -3.451 -8.007 1.00 96.31 101 ASP A O 1
ATOM 765 N N . ILE A 1 102 ? -5.381 -2.970 -6.011 1.00 95.38 102 ILE A N 1
ATOM 766 C CA . ILE A 1 102 ? -4.327 -2.119 -6.578 1.00 95.38 102 ILE A CA 1
ATOM 767 C C . ILE A 1 102 ? -3.315 -2.921 -7.408 1.00 95.38 102 ILE A C 1
ATOM 769 O O . ILE A 1 102 ? -2.811 -2.415 -8.415 1.00 95.38 102 ILE A O 1
ATOM 773 N N . GLY A 1 103 ? -3.047 -4.173 -7.028 1.00 94.81 103 GLY A N 1
ATOM 774 C CA . GLY A 1 103 ? -2.169 -5.083 -7.760 1.00 94.81 103 GLY A CA 1
ATOM 775 C C . GLY A 1 103 ? -2.638 -5.312 -9.197 1.00 94.81 103 GLY A C 1
ATOM 776 O O . GLY A 1 103 ? -3.820 -5.510 -9.456 1.00 94.81 103 GLY A O 1
ATOM 777 N N . GLY A 1 104 ? -1.725 -5.246 -10.167 1.00 89.75 104 GLY A N 1
ATOM 778 C CA . GLY A 1 104 ? -2.039 -5.415 -11.591 1.00 89.75 104 GLY A CA 1
ATOM 779 C C . GLY A 1 104 ? -2.901 -4.305 -12.213 1.00 89.75 104 GLY A C 1
ATOM 780 O O . GLY A 1 104 ? -3.131 -4.322 -13.424 1.00 89.75 104 GLY A O 1
ATOM 781 N N . SER A 1 105 ? -3.355 -3.320 -11.433 1.00 93.00 105 SER A N 1
ATOM 782 C CA . SER A 1 105 ? -4.084 -2.168 -11.957 1.00 93.00 105 SER A CA 1
ATOM 783 C C . SER A 1 105 ? -3.163 -1.262 -12.780 1.00 93.00 105 SER A C 1
ATOM 785 O O . SER A 1 105 ? -1.960 -1.146 -12.531 1.00 93.00 105 SER A O 1
ATOM 787 N N . SER A 1 106 ? -3.726 -0.530 -13.741 1.00 90.56 106 SER A N 1
ATOM 788 C CA . SER A 1 106 ? -2.951 0.478 -14.472 1.00 90.56 106 SER A CA 1
ATOM 789 C C . SER A 1 106 ? -2.556 1.674 -13.599 1.00 90.56 106 SER A C 1
ATOM 791 O O . SER A 1 106 ? -1.664 2.421 -13.984 1.00 90.56 106 SER A O 1
ATOM 793 N N . LEU A 1 107 ? -3.202 1.865 -12.440 1.00 91.38 107 LEU A N 1
ATOM 794 C CA . LEU A 1 107 ? -2.777 2.859 -11.453 1.00 91.38 107 LEU A CA 1
ATOM 795 C C . LEU A 1 107 ? -1.438 2.452 -10.832 1.00 91.38 107 LEU A C 1
ATOM 797 O O . LEU A 1 107 ? -0.523 3.266 -10.771 1.00 91.38 107 LEU A O 1
ATOM 801 N N . TYR A 1 108 ? -1.284 1.179 -10.461 1.00 94.00 108 TYR A N 1
ATOM 802 C CA . TYR A 1 108 ? -0.007 0.661 -9.969 1.00 94.00 108 TYR A CA 1
ATOM 803 C C . TYR A 1 108 ? 1.076 0.658 -11.059 1.00 94.00 108 TYR A C 1
ATOM 805 O O . TYR A 1 108 ? 2.251 0.883 -10.777 1.00 94.00 108 TYR A O 1
ATOM 813 N N . HIS A 1 109 ? 0.682 0.484 -12.325 1.00 90.56 109 HIS A N 1
ATOM 814 C CA . HIS A 1 109 ? 1.599 0.476 -13.470 1.00 90.56 109 HIS A CA 1
ATOM 815 C C . HIS A 1 109 ? 2.332 1.811 -13.696 1.00 90.56 109 HIS A C 1
ATOM 817 O O . HIS A 1 109 ? 3.342 1.835 -14.390 1.00 90.56 109 HIS A O 1
ATOM 823 N N . ILE A 1 110 ? 1.900 2.917 -13.080 1.00 90.19 110 ILE A N 1
ATOM 824 C CA . ILE A 1 110 ? 2.643 4.192 -13.104 1.00 90.19 110 ILE A CA 1
ATOM 825 C C . ILE A 1 110 ? 4.054 4.025 -12.507 1.00 90.19 110 ILE A C 1
ATOM 827 O O . ILE A 1 110 ? 4.982 4.734 -12.908 1.00 90.19 110 ILE A O 1
ATOM 831 N N . ASN A 1 111 ? 4.243 3.040 -11.619 1.00 92.25 111 ASN A N 1
ATOM 832 C CA . ASN A 1 111 ? 5.529 2.718 -11.004 1.00 92.25 111 ASN A CA 1
ATOM 833 C C . ASN A 1 111 ? 6.600 2.250 -12.005 1.00 92.25 111 ASN A C 1
ATOM 835 O O . ASN A 1 111 ? 7.783 2.285 -11.669 1.00 92.25 111 ASN A O 1
ATOM 839 N N . THR A 1 112 ? 6.243 1.883 -13.244 1.00 90.81 112 THR A N 1
ATOM 840 C CA . THR A 1 112 ? 7.231 1.537 -14.286 1.00 90.81 112 THR A CA 1
ATOM 841 C C . THR A 1 112 ? 8.113 2.715 -14.696 1.00 90.81 112 THR A C 1
ATOM 843 O O . THR A 1 112 ? 9.164 2.512 -15.302 1.00 90.81 112 THR A O 1
ATOM 846 N N . GLN A 1 113 ? 7.737 3.942 -14.327 1.00 90.50 113 GLN A N 1
ATOM 847 C CA . GLN A 1 113 ? 8.567 5.128 -14.527 1.00 90.50 113 GLN A CA 1
ATOM 848 C C . GLN A 1 113 ? 9.740 5.217 -13.537 1.00 90.50 113 GLN A C 1
ATOM 850 O O . GLN A 1 113 ? 10.666 5.986 -13.788 1.00 90.50 113 GLN A O 1
ATOM 855 N N . TYR A 1 114 ? 9.723 4.440 -12.446 1.00 91.62 114 TYR A N 1
ATOM 856 C CA . TYR A 1 114 ? 10.720 4.456 -11.370 1.00 91.62 114 TYR A CA 1
ATOM 857 C C . TYR A 1 114 ? 11.596 3.197 -11.425 1.00 91.62 114 TYR A C 1
ATOM 859 O O . TYR A 1 114 ? 11.420 2.256 -10.652 1.00 91.62 114 TYR A O 1
ATOM 867 N N . THR A 1 115 ? 12.543 3.171 -12.363 1.00 92.75 115 THR A N 1
ATOM 868 C CA . THR A 1 115 ? 13.459 2.038 -12.570 1.00 92.75 115 THR A CA 1
ATOM 869 C C . THR A 1 115 ? 14.851 2.304 -12.004 1.00 92.75 115 THR A C 1
ATOM 871 O O . THR A 1 115 ? 15.350 3.424 -12.089 1.00 92.75 115 THR A O 1
ATOM 874 N N . ASN A 1 116 ? 15.523 1.266 -11.503 1.00 92.94 116 ASN A N 1
ATOM 875 C CA . ASN A 1 116 ? 16.963 1.315 -11.225 1.00 92.94 116 ASN A CA 1
ATOM 876 C C . ASN A 1 116 ? 17.810 1.100 -12.501 1.00 92.94 116 ASN A C 1
ATOM 878 O O . ASN A 1 116 ? 17.281 0.895 -13.594 1.00 92.94 116 ASN A O 1
ATOM 882 N N . SER A 1 117 ? 19.141 1.092 -12.359 1.00 92.62 117 SER A N 1
ATOM 883 C CA . SER A 1 117 ? 20.091 0.856 -13.463 1.00 92.62 117 SER A CA 1
ATOM 884 C C . SER A 1 117 ? 19.937 -0.503 -14.160 1.00 92.62 117 SER A C 1
ATOM 886 O O . SER A 1 117 ? 20.347 -0.651 -15.306 1.00 92.62 117 SER A O 1
ATOM 888 N N . SER A 1 118 ? 19.352 -1.490 -13.480 1.00 93.81 118 SER A N 1
ATOM 889 C CA . SER A 1 118 ? 19.089 -2.836 -14.001 1.00 93.81 118 SER A CA 1
ATOM 890 C C . SER A 1 118 ? 17.664 -2.991 -14.546 1.00 93.81 118 SER A C 1
ATOM 892 O O . SER A 1 118 ? 17.233 -4.115 -14.788 1.00 93.81 118 SER A O 1
ATOM 894 N N . HIS A 1 119 ? 16.924 -1.890 -14.728 1.00 90.25 119 HIS A N 1
ATOM 895 C CA . HIS A 1 119 ? 15.508 -1.873 -15.124 1.00 90.25 119 HIS A CA 1
ATOM 896 C C . HIS A 1 119 ? 14.565 -2.570 -14.131 1.00 90.25 119 HIS A C 1
ATOM 898 O O . HIS A 1 119 ? 13.456 -2.960 -14.488 1.00 90.25 119 HIS A O 1
ATOM 904 N N . GLY A 1 120 ? 14.982 -2.724 -12.874 1.00 94.50 120 GLY A N 1
ATOM 905 C CA . GLY A 1 120 ? 14.121 -3.189 -11.794 1.00 94.50 120 GLY A CA 1
ATOM 906 C C . GLY A 1 120 ? 13.180 -2.080 -11.328 1.00 94.50 120 GLY A C 1
ATOM 907 O O . GLY A 1 120 ? 13.620 -0.951 -11.117 1.00 94.50 120 GLY A O 1
ATOM 908 N N . PHE A 1 121 ? 11.905 -2.419 -11.152 1.00 94.81 121 PHE A N 1
ATOM 909 C CA . PHE A 1 121 ? 10.837 -1.543 -10.666 1.00 94.81 121 PHE A CA 1
ATOM 910 C C . PHE A 1 121 ? 9.844 -2.337 -9.807 1.00 94.81 121 PHE A C 1
ATOM 912 O O . PHE A 1 121 ? 9.857 -3.574 -9.805 1.00 94.81 121 PHE A O 1
ATOM 919 N N . ALA A 1 122 ? 8.964 -1.628 -9.100 1.00 96.06 122 ALA A N 1
ATOM 920 C CA . ALA A 1 122 ? 7.873 -2.224 -8.339 1.00 96.06 122 ALA A CA 1
ATOM 921 C C . ALA A 1 122 ? 6.823 -2.775 -9.317 1.00 96.06 122 ALA A C 1
ATOM 923 O O . ALA A 1 122 ? 6.060 -2.020 -9.921 1.00 96.06 122 ALA A O 1
ATOM 924 N N . SER A 1 123 ? 6.847 -4.089 -9.545 1.00 95.25 123 SER A N 1
ATOM 925 C CA . SER A 1 123 ? 6.122 -4.736 -10.642 1.00 95.25 123 SER A CA 1
ATOM 926 C C . SER A 1 123 ? 4.694 -5.120 -10.287 1.00 95.25 123 SER A C 1
ATOM 928 O O . SER A 1 123 ? 3.848 -5.202 -11.176 1.00 95.25 123 SER A O 1
ATOM 930 N N . ASN A 1 124 ? 4.417 -5.349 -9.005 1.00 96.56 124 ASN A N 1
ATOM 931 C CA . ASN A 1 124 ? 3.075 -5.622 -8.514 1.00 96.56 124 ASN A CA 1
ATOM 932 C C . ASN A 1 124 ? 2.966 -5.344 -7.007 1.00 96.56 124 ASN A C 1
ATOM 934 O O . ASN A 1 124 ? 3.976 -5.281 -6.310 1.00 96.56 124 ASN A O 1
ATOM 938 N N . ALA A 1 125 ? 1.745 -5.263 -6.490 1.00 96.38 125 ALA A N 1
ATOM 939 C CA . ALA A 1 125 ? 1.466 -5.363 -5.063 1.00 96.38 125 ALA A CA 1
ATOM 940 C C . ALA A 1 125 ? 0.430 -6.459 -4.817 1.00 96.38 125 ALA A C 1
ATOM 942 O O . ALA A 1 125 ? -0.479 -6.651 -5.622 1.00 96.38 125 ALA A O 1
ATOM 943 N N . VAL A 1 126 ? 0.576 -7.174 -3.709 1.00 97.38 126 VAL A N 1
ATOM 944 C CA . VAL A 1 126 ? -0.397 -8.160 -3.243 1.00 97.38 126 VAL A CA 1
ATOM 945 C C . VAL A 1 126 ? -0.756 -7.858 -1.800 1.00 97.38 126 VAL A C 1
ATOM 947 O O . VAL A 1 126 ? 0.110 -7.525 -0.989 1.00 97.38 126 VAL A O 1
ATOM 950 N N . PHE A 1 127 ? -2.038 -7.972 -1.476 1.00 98.12 127 PHE A N 1
ATOM 951 C CA . PHE A 1 127 ? -2.480 -7.944 -0.093 1.00 98.12 127 PHE A CA 1
ATOM 952 C C . PHE A 1 127 ? -2.064 -9.246 0.597 1.00 98.12 127 PHE A C 1
ATOM 954 O O . PHE A 1 127 ? -2.474 -10.331 0.187 1.00 98.12 127 PHE A O 1
ATOM 961 N N . ALA A 1 128 ? -1.213 -9.128 1.611 1.00 98.00 128 ALA A N 1
ATOM 962 C CA . ALA A 1 128 ? -0.593 -10.252 2.305 1.00 98.00 128 ALA A CA 1
ATOM 963 C C . ALA A 1 128 ? -1.240 -10.552 3.666 1.00 98.00 128 ALA A C 1
ATOM 965 O O . ALA A 1 128 ? -1.040 -11.636 4.210 1.00 98.00 128 ALA A O 1
ATOM 966 N N . GLY A 1 129 ? -2.039 -9.628 4.204 1.00 97.75 129 GLY A N 1
ATOM 967 C CA . GLY A 1 129 ? -2.835 -9.860 5.405 1.00 97.75 129 GLY A CA 1
ATOM 968 C C . GLY A 1 129 ? -3.196 -8.581 6.148 1.00 97.75 129 GLY A C 1
ATOM 969 O O . GLY A 1 129 ? -2.658 -7.506 5.878 1.00 97.75 129 GLY A O 1
ATOM 970 N N . ALA A 1 130 ? -4.098 -8.720 7.114 1.00 98.06 130 ALA A N 1
ATOM 971 C CA . ALA A 1 130 ? -4.477 -7.653 8.026 1.00 98.06 130 ALA A CA 1
ATOM 972 C C . ALA A 1 130 ? -4.434 -8.113 9.483 1.00 98.06 130 ALA A C 1
ATOM 974 O O . ALA A 1 130 ? -4.619 -9.295 9.781 1.00 98.06 130 ALA A O 1
ATOM 975 N N . TRP A 1 131 ? -4.219 -7.158 10.383 1.00 97.81 131 TRP A N 1
ATOM 976 C CA . TRP A 1 131 ? -4.300 -7.353 11.823 1.00 97.81 131 TRP A CA 1
ATOM 977 C C . TRP A 1 131 ? -4.988 -6.156 12.481 1.00 97.81 131 TRP A C 1
ATOM 979 O O . TRP A 1 131 ? -4.721 -5.012 12.117 1.00 97.81 131 TRP A O 1
ATOM 989 N N . VAL A 1 132 ? -5.871 -6.425 13.443 1.00 97.06 132 VAL A N 1
ATOM 990 C CA . VAL A 1 132 ? -6.492 -5.395 14.281 1.00 97.06 132 VAL A CA 1
ATOM 991 C C . VAL A 1 132 ? -5.824 -5.444 15.648 1.00 97.06 132 VAL A C 1
ATOM 993 O O . VAL A 1 132 ? -5.950 -6.431 16.374 1.00 97.06 132 VAL A O 1
ATOM 996 N N . ASP A 1 133 ? -5.102 -4.379 15.969 1.00 95.94 133 ASP A N 1
ATOM 997 C CA . ASP A 1 133 ? -4.496 -4.140 17.266 1.00 95.94 133 ASP A CA 1
ATOM 998 C C . ASP A 1 133 ? -5.485 -3.393 18.166 1.00 95.94 133 ASP A C 1
ATOM 1000 O O . ASP A 1 133 ? -5.910 -2.282 17.852 1.00 95.94 133 ASP A O 1
ATOM 1004 N N . THR A 1 134 ? -5.841 -3.989 19.301 1.00 95.62 134 THR A N 1
ATOM 1005 C CA . THR A 1 134 ? -6.736 -3.383 20.293 1.00 95.62 134 THR A CA 1
ATOM 1006 C C . THR A 1 134 ? -6.008 -2.916 21.558 1.00 95.62 134 THR A C 1
ATOM 1008 O O . THR A 1 134 ? -6.670 -2.593 22.545 1.00 95.62 134 THR A O 1
ATOM 1011 N N . HIS A 1 135 ? -4.670 -2.905 21.586 1.00 92.56 135 HIS A N 1
ATOM 1012 C CA . HIS A 1 135 ? -3.911 -2.392 22.731 1.00 92.56 135 HIS A CA 1
ATOM 1013 C C . HIS A 1 135 ? -4.230 -0.921 22.954 1.00 92.56 135 HIS A C 1
ATOM 1015 O O . HIS A 1 135 ? -4.276 -0.158 21.999 1.00 92.56 135 HIS A O 1
ATOM 1021 N N . ALA A 1 136 ? -4.427 -0.514 24.209 1.00 89.88 136 ALA A N 1
ATOM 1022 C CA . ALA A 1 136 ? -4.738 0.870 24.547 1.00 89.88 136 ALA A CA 1
ATOM 1023 C C . ALA A 1 136 ? -3.746 1.851 23.902 1.00 89.88 136 ALA A C 1
ATOM 1025 O O . ALA A 1 136 ? -2.549 1.572 23.809 1.00 89.88 136 ALA A O 1
ATOM 1026 N N . TYR A 1 137 ? -4.250 3.013 23.479 1.00 85.44 137 TYR A N 1
ATOM 1027 C CA . TYR A 1 137 ? -3.364 4.112 23.117 1.00 85.44 137 TYR A CA 1
ATOM 1028 C C . TYR A 1 137 ? -2.478 4.463 24.323 1.00 85.44 137 TYR A C 1
ATOM 1030 O O . TYR A 1 137 ? -2.956 4.365 25.459 1.00 85.44 137 TYR A O 1
ATOM 1038 N N . PRO A 1 138 ? -1.222 4.883 24.095 1.00 83.62 138 PRO A N 1
ATOM 1039 C CA . PRO A 1 138 ? -0.374 5.406 25.146 1.00 83.62 138 PRO A CA 1
ATOM 1040 C C . PRO A 1 138 ? -1.080 6.537 25.882 1.00 83.62 138 PRO A C 1
ATOM 1042 O O . PRO A 1 138 ? -1.936 7.235 25.320 1.00 83.62 138 PRO A O 1
ATOM 1045 N N . GLU A 1 139 ? -0.707 6.725 27.140 1.00 83.50 139 GLU A N 1
ATOM 1046 C CA . GLU A 1 139 ? -1.183 7.873 27.887 1.00 83.50 139 GLU A CA 1
ATOM 1047 C C . GLU A 1 139 ? -0.752 9.189 27.226 1.00 83.50 139 GLU A C 1
ATOM 1049 O O . GLU A 1 139 ? 0.198 9.264 26.444 1.00 83.50 139 GLU A O 1
ATOM 1054 N N . SER A 1 140 ? -1.521 10.242 27.495 1.00 82.00 140 SER A N 1
ATOM 1055 C CA . SER A 1 140 ? -1.230 11.587 27.014 1.00 82.00 140 SER A CA 1
ATOM 1056 C C . SER A 1 140 ? -0.971 12.490 28.222 1.00 82.00 140 SER A C 1
ATOM 1058 O O . SER A 1 140 ? -1.909 12.720 28.992 1.00 82.00 140 SER A O 1
ATOM 1060 N N . PRO A 1 141 ? 0.237 13.066 28.377 1.00 86.88 141 PRO A N 1
ATOM 1061 C CA . PRO A 1 141 ? 1.372 12.999 27.450 1.00 86.88 141 PRO A CA 1
ATOM 1062 C C . PRO A 1 141 ? 2.095 11.643 27.485 1.00 86.88 141 PRO A C 1
ATOM 1064 O O . PRO A 1 141 ? 2.094 10.986 28.515 1.00 86.88 141 PRO A O 1
ATOM 1067 N N . LEU A 1 142 ? 2.769 11.294 26.382 1.00 86.06 142 LEU A N 1
ATOM 106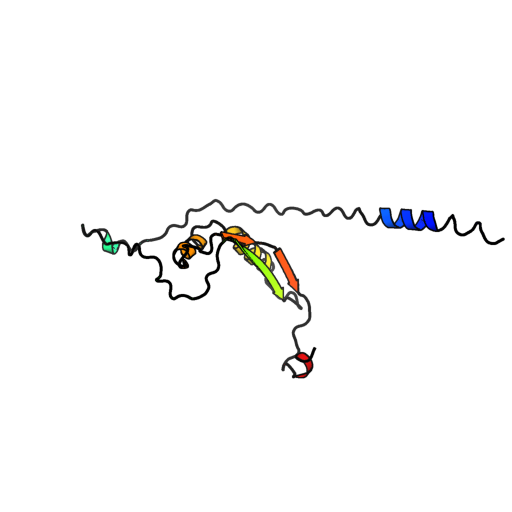8 C CA . LEU A 1 142 ? 3.758 10.211 26.356 1.00 86.06 142 LEU A CA 1
ATOM 1069 C C . LEU A 1 142 ? 4.852 10.502 27.391 1.00 86.06 142 LEU A C 1
ATOM 1071 O O . LEU A 1 142 ? 5.444 11.591 27.356 1.00 86.06 142 LEU A O 1
ATOM 1075 N N . LEU A 1 143 ? 5.132 9.554 28.283 1.00 86.69 143 LEU A N 1
ATOM 1076 C CA . LEU A 1 143 ? 6.208 9.673 29.264 1.00 86.69 143 LEU A CA 1
ATOM 1077 C C . LEU A 1 143 ? 7.465 8.936 28.784 1.00 86.69 143 LEU A C 1
ATOM 1079 O O . LEU A 1 143 ? 7.404 7.981 28.017 1.00 86.69 143 LEU A O 1
ATOM 1083 N N . ASP A 1 144 ? 8.637 9.359 29.266 1.00 84.81 144 ASP A N 1
ATOM 1084 C CA . ASP A 1 144 ? 9.912 8.696 28.938 1.00 84.81 144 ASP A CA 1
ATOM 1085 C C . ASP A 1 144 ? 9.940 7.231 29.421 1.00 84.81 144 ASP A C 1
ATOM 1087 O O . ASP A 1 144 ? 10.594 6.381 28.822 1.00 84.81 144 ASP A O 1
ATOM 1091 N N . SER A 1 145 ? 9.157 6.910 30.460 1.00 85.06 145 SER A N 1
ATOM 1092 C CA . SER A 1 145 ? 8.933 5.540 30.933 1.00 85.06 145 SER A CA 1
ATOM 1093 C C . SER A 1 145 ? 8.257 4.633 29.905 1.00 85.06 145 SER A C 1
ATOM 1095 O O . SER A 1 145 ? 8.474 3.428 29.960 1.00 85.06 145 SER A O 1
ATOM 1097 N N . ASP A 1 146 ? 7.489 5.183 28.961 1.00 78.06 146 ASP A N 1
ATOM 1098 C CA . ASP A 1 146 ? 6.783 4.404 27.933 1.00 78.06 146 ASP A CA 1
ATOM 1099 C C . ASP A 1 146 ? 7.709 3.988 26.775 1.00 78.06 146 ASP A C 1
ATOM 1101 O O . ASP A 1 146 ? 7.375 3.104 25.986 1.00 78.06 146 ASP A O 1
ATOM 1105 N N . LEU A 1 147 ? 8.879 4.631 26.645 1.00 79.50 147 LEU A N 1
ATOM 1106 C CA . LEU A 1 147 ? 9.873 4.349 25.599 1.00 79.50 147 LEU A CA 1
ATOM 1107 C C . LEU A 1 147 ? 10.957 3.364 26.055 1.00 79.50 147 LEU A C 1
ATOM 1109 O O . LEU A 1 147 ? 11.645 2.773 25.221 1.00 79.50 147 LEU A O 1
ATOM 1113 N N . GLN A 1 148 ? 11.134 3.206 27.367 1.00 80.38 148 GLN A N 1
ATOM 1114 C CA . GLN A 1 148 ? 12.167 2.367 27.969 1.00 80.38 148 GLN A CA 1
ATOM 1115 C C . GLN A 1 148 ? 11.613 0.963 28.259 1.00 80.38 148 GLN A C 1
ATOM 1117 O O . GLN A 1 148 ? 11.365 0.609 29.412 1.00 80.38 148 GLN A O 1
ATOM 1122 N N . HIS A 1 149 ? 11.413 0.167 27.208 1.00 60.88 149 HIS A N 1
ATOM 1123 C CA . HIS A 1 149 ? 11.070 -1.257 27.301 1.00 60.88 149 HIS A CA 1
ATOM 1124 C C . HIS A 1 149 ? 12.212 -2.152 26.816 1.00 60.88 149 HIS A C 1
ATOM 1126 O O . HIS A 1 149 ? 12.839 -1.818 25.784 1.00 60.88 149 HIS A O 1
#

Nearest PDB structures (foldseek):
  2fv5-assembly1_A  TM=4.551E-01  e=1.737E+00  Homo sapiens
  3ewj-assembly1_A  TM=4.083E-01  e=1.857E+00  Homo sapiens
  8snl-assembly1_A  TM=4.129E-01  e=2.270E+00  Homo sapiens
  3le9-assembly2_B  TM=4.749E-01  e=4.437E+00  Homo sapiens
  8snm-assembly1_B  TM=4.129E-01  e=4.150E+00  Homo sapiens